Protein AF-A0AAW5JU08-F1 (afdb_monomer)

InterPro domains:
  IPR017896 4Fe-4S ferredoxin-type, iron-sulphur binding domain [PF00037] (13-28)
  IPR017896 4Fe-4S ferredoxin-type, iron-sulphur binding domain [PS51379] (3-33)
  IPR017900 4Fe-4S ferredoxin, iron-sulphur binding, conserved site [PS00198] (13-24)

Secondary structure (DSSP, 8-state):
--SS-TT--SS-----SHHHHT-TT-------HHHHHHHHHHHHHT-SPPPP----

Organism: NCBI:txid1673721

pLDDT: mean 93.12, std 2.52, range [85.88, 97.38]

Sequence (56 aa):
IDPADVRNFINICIKCGACIKKCPVEARYYDDECYLYHKHDLETTYARRAEPTVFV

Radius of gyration: 15.8 Å; Cα contacts (8 Å, |Δi|>4): 22; chains: 1; bounding box: 43×22×36 Å

Structure (mmCIF, N/CA/C/O backbone):
data_AF-A0AAW5JU08-F1
#
_entry.id   AF-A0AAW5JU08-F1
#
loop_
_atom_site.group_PDB
_atom_site.id
_atom_site.type_symbol
_atom_site.label_atom_id
_atom_site.label_alt_id
_atom_site.label_comp_id
_atom_site.label_asym_id
_atom_site.label_entity_id
_atom_site.label_seq_id
_atom_site.pdbx_PDB_ins_code
_atom_site.Cartn_x
_atom_site.Cartn_y
_atom_site.Cartn_z
_atom_site.occupancy
_atom_site.B_is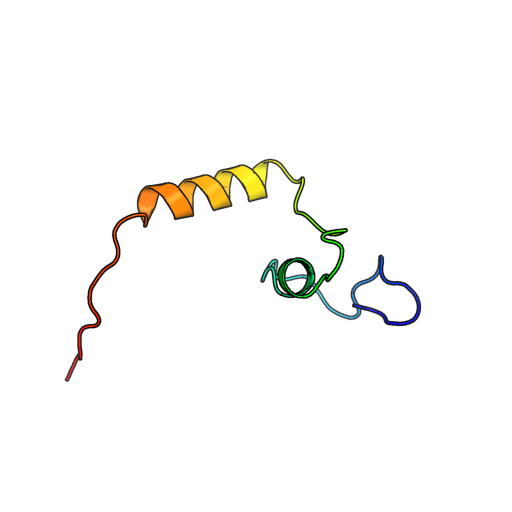o_or_equiv
_atom_site.auth_seq_id
_atom_site.auth_comp_id
_atom_site.auth_asym_id
_atom_site.auth_atom_id
_atom_site.pdbx_PDB_model_num
ATOM 1 N N . ILE A 1 1 ? 3.431 -1.787 -13.931 1.00 88.69 1 ILE A N 1
ATOM 2 C CA . ILE A 1 1 ? 4.864 -2.149 -14.004 1.00 88.69 1 ILE A CA 1
ATOM 3 C C . ILE A 1 1 ? 5.155 -2.337 -15.468 1.00 88.69 1 ILE A C 1
ATOM 5 O O . ILE A 1 1 ? 4.326 -2.952 -16.131 1.00 88.69 1 ILE A O 1
ATOM 9 N N . ASP A 1 2 ? 6.232 -1.747 -15.957 1.00 92.19 2 ASP A N 1
ATOM 10 C CA . ASP A 1 2 ? 6.660 -1.951 -17.333 1.00 92.19 2 ASP A CA 1
ATOM 11 C C . ASP A 1 2 ? 7.190 -3.394 -17.506 1.00 92.19 2 ASP A C 1
ATOM 13 O O . ASP A 1 2 ? 8.058 -3.813 -16.736 1.00 92.19 2 ASP A O 1
ATOM 17 N N . PRO A 1 3 ? 6.649 -4.197 -18.446 1.00 90.12 3 PRO A N 1
ATOM 18 C CA . PRO A 1 3 ? 7.170 -5.531 -18.738 1.00 90.12 3 PRO A CA 1
ATOM 19 C C . PRO A 1 3 ? 8.611 -5.535 -19.267 1.00 90.12 3 PRO A C 1
ATOM 21 O O . PRO A 1 3 ? 9.294 -6.544 -19.104 1.00 90.12 3 PRO A O 1
ATOM 24 N N . ALA A 1 4 ? 9.069 -4.446 -19.895 1.00 95.31 4 ALA A N 1
ATOM 25 C CA . ALA A 1 4 ? 10.426 -4.322 -20.424 1.00 95.31 4 ALA A CA 1
ATOM 26 C C . ALA A 1 4 ? 11.448 -3.934 -19.340 1.00 95.31 4 ALA A C 1
ATOM 28 O O . ALA A 1 4 ? 12.584 -4.404 -19.374 1.00 95.31 4 ALA A O 1
ATOM 29 N N . ASP A 1 5 ? 11.042 -3.129 -18.352 1.00 92.38 5 ASP A N 1
ATOM 30 C CA . ASP A 1 5 ? 11.843 -2.814 -17.166 1.00 92.38 5 ASP A CA 1
ATOM 31 C C . ASP A 1 5 ? 10.988 -2.835 -15.898 1.00 92.38 5 ASP A C 1
ATOM 33 O O . ASP A 1 5 ? 10.281 -1.888 -15.548 1.00 92.38 5 ASP A O 1
ATOM 37 N N . VAL A 1 6 ? 11.125 -3.918 -15.138 1.00 87.38 6 VAL A N 1
ATOM 38 C CA . VAL A 1 6 ? 10.381 -4.121 -13.897 1.00 87.38 6 VAL A CA 1
ATOM 39 C C . VAL A 1 6 ? 10.680 -3.053 -12.833 1.00 87.38 6 VAL A C 1
ATOM 41 O O . VAL A 1 6 ? 9.891 -2.894 -11.901 1.00 87.38 6 VAL A O 1
ATOM 44 N N . ARG A 1 7 ? 11.769 -2.285 -12.922 1.00 87.38 7 ARG A N 1
ATOM 45 C CA . ARG A 1 7 ? 12.018 -1.177 -11.983 1.00 87.38 7 ARG A CA 1
ATOM 46 C C . ARG A 1 7 ? 11.081 0.007 -12.227 1.00 87.38 7 ARG A C 1
ATOM 48 O O . ARG A 1 7 ? 10.790 0.742 -11.286 1.00 87.38 7 ARG A O 1
ATOM 55 N N . ASN A 1 8 ? 10.533 0.128 -13.436 1.00 91.44 8 ASN A N 1
ATOM 56 C CA . ASN A 1 8 ? 9.690 1.244 -13.838 1.00 91.44 8 ASN A CA 1
ATOM 57 C C . ASN A 1 8 ? 8.192 0.951 -13.687 1.00 91.44 8 ASN A C 1
ATOM 59 O O . ASN A 1 8 ? 7.676 -0.157 -13.897 1.00 91.44 8 ASN A O 1
ATOM 63 N N . PHE A 1 9 ? 7.450 2.004 -13.351 1.00 91.12 9 PHE A N 1
ATOM 64 C CA . PHE A 1 9 ? 5.995 2.000 -13.355 1.00 91.12 9 PHE A CA 1
ATOM 65 C C . PHE A 1 9 ? 5.490 2.831 -14.535 1.00 91.12 9 PHE A C 1
ATOM 67 O O . PHE A 1 9 ? 5.845 3.993 -14.667 1.00 91.12 9 PHE A O 1
ATOM 74 N N . ILE A 1 10 ? 4.624 2.233 -15.363 1.00 92.38 10 ILE A N 1
ATOM 75 C CA . ILE A 1 10 ? 3.975 2.908 -16.505 1.00 92.38 10 ILE A CA 1
ATOM 76 C C . ILE A 1 10 ? 3.152 4.130 -16.045 1.00 92.38 10 ILE A C 1
ATOM 78 O O . ILE A 1 10 ? 3.061 5.118 -16.758 1.00 92.38 10 ILE A O 1
ATOM 82 N N . ASN A 1 11 ? 2.569 4.060 -14.844 1.00 89.69 11 ASN A N 1
ATOM 83 C CA . ASN A 1 11 ? 1.753 5.109 -14.233 1.00 89.69 11 ASN A CA 1
ATOM 84 C C . ASN A 1 11 ? 2.243 5.401 -12.808 1.00 89.69 11 ASN A C 1
ATOM 86 O O . ASN A 1 11 ? 3.062 4.663 -12.257 1.00 89.69 11 ASN A O 1
ATOM 90 N N . ILE A 1 12 ? 1.676 6.430 -12.178 1.00 92.12 12 ILE A N 1
ATOM 91 C CA . ILE A 1 12 ? 1.973 6.801 -10.790 1.00 92.12 12 ILE A CA 1
ATOM 92 C C . ILE A 1 12 ? 1.669 5.635 -9.835 1.00 92.12 12 ILE A C 1
ATOM 94 O O . ILE A 1 12 ? 0.604 5.015 -9.882 1.00 92.12 12 ILE A O 1
ATOM 98 N N . CYS A 1 13 ? 2.612 5.345 -8.937 1.00 90.81 13 CYS A N 1
ATOM 99 C CA . CYS A 1 13 ? 2.420 4.373 -7.867 1.00 90.81 13 CYS A CA 1
ATOM 100 C C . CYS A 1 13 ? 1.560 4.976 -6.745 1.00 90.81 13 CYS A C 1
ATOM 102 O O . CYS A 1 13 ? 1.983 5.912 -6.075 1.00 90.81 13 CYS A O 1
ATOM 104 N N . ILE A 1 14 ? 0.386 4.391 -6.489 1.00 92.62 14 ILE A N 1
ATOM 105 C CA . ILE A 1 14 ? -0.523 4.790 -5.393 1.00 92.62 14 ILE A CA 1
ATOM 106 C C . ILE A 1 14 ? -0.342 3.955 -4.1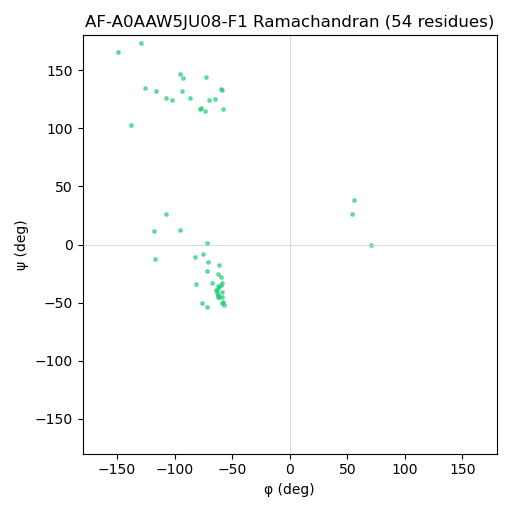13 1.00 92.62 14 ILE A C 1
ATOM 108 O O . ILE A 1 14 ? -1.198 3.950 -3.239 1.00 92.62 14 ILE A O 1
ATOM 112 N N . LYS A 1 15 ? 0.745 3.179 -4.034 1.00 91.00 15 LYS A N 1
ATOM 113 C CA . LYS A 1 15 ? 1.074 2.292 -2.906 1.00 91.00 15 LYS A CA 1
ATOM 114 C C . LYS A 1 15 ? -0.017 1.257 -2.537 1.00 91.00 15 LYS A C 1
ATOM 116 O O . LYS A 1 15 ? -0.207 0.927 -1.376 1.00 91.00 15 LYS A O 1
ATOM 121 N N . CYS A 1 16 ? -0.702 0.674 -3.528 1.00 92.12 16 CYS A N 1
ATOM 122 C CA . CYS A 1 16 ? -1.762 -0.326 -3.293 1.00 92.12 16 CYS A CA 1
ATOM 123 C C . CYS A 1 16 ? -1.270 -1.737 -2.893 1.00 92.12 16 CYS A C 1
ATOM 125 O O . CYS A 1 16 ? -2.081 -2.621 -2.622 1.00 92.12 16 CYS A O 1
ATOM 127 N N . GLY A 1 17 ? 0.040 -2.004 -2.939 1.00 91.88 17 GLY A N 1
ATOM 128 C CA . GLY A 1 17 ? 0.628 -3.303 -2.581 1.00 91.88 17 GLY A CA 1
ATOM 129 C C . GLY A 1 17 ? 0.369 -4.469 -3.552 1.00 91.88 17 GLY A C 1
ATOM 130 O O . GLY A 1 17 ? 0.871 -5.567 -3.322 1.00 91.88 17 GLY A O 1
AT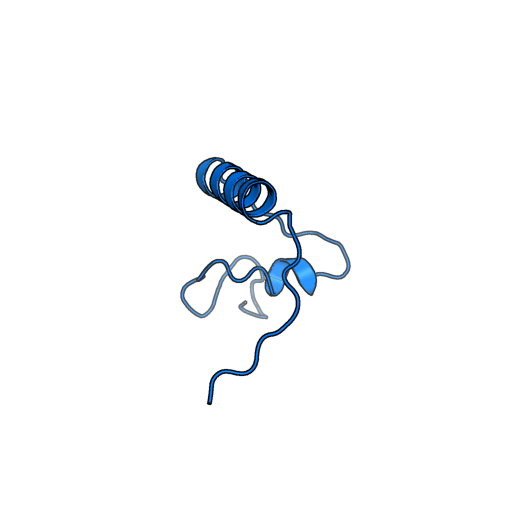OM 131 N N . ALA A 1 18 ? -0.360 -4.275 -4.658 1.00 93.44 18 ALA A N 1
ATOM 132 C CA . ALA A 1 18 ? -0.665 -5.358 -5.604 1.00 93.44 18 ALA A CA 1
ATOM 133 C C . ALA A 1 18 ? 0.592 -5.972 -6.247 1.00 93.44 18 ALA A C 1
ATOM 135 O O . ALA A 1 18 ? 0.654 -7.181 -6.460 1.00 93.44 18 ALA A O 1
ATOM 136 N N . CYS A 1 19 ? 1.602 -5.148 -6.539 1.00 92.50 19 CYS A N 1
ATOM 137 C CA . CYS A 1 19 ? 2.876 -5.597 -7.099 1.00 92.50 19 CYS A CA 1
ATOM 138 C C . CYS A 1 19 ? 3.702 -6.448 -6.130 1.00 92.50 19 CYS A C 1
ATOM 140 O O . CYS A 1 19 ? 4.400 -7.349 -6.580 1.00 92.50 19 CYS A O 1
ATOM 142 N N . ILE A 1 20 ? 3.610 -6.166 -4.829 1.00 94.06 20 ILE A N 1
ATOM 143 C CA . ILE A 1 20 ? 4.262 -6.937 -3.768 1.00 94.06 20 ILE A CA 1
ATOM 144 C C . ILE A 1 20 ? 3.547 -8.281 -3.628 1.00 94.06 20 ILE A C 1
ATOM 146 O O . ILE A 1 20 ? 4.167 -9.320 -3.812 1.00 94.06 20 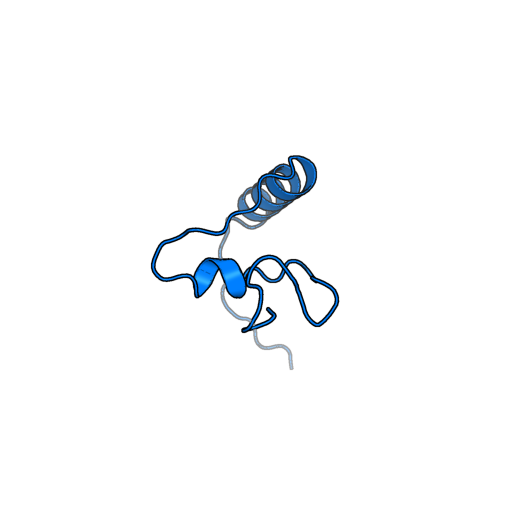ILE A O 1
ATOM 150 N N . LYS A 1 21 ? 2.218 -8.266 -3.443 1.00 94.31 21 LYS A N 1
ATOM 151 C CA . LYS A 1 21 ? 1.406 -9.486 -3.262 1.00 94.31 21 LYS A CA 1
ATOM 152 C C . LYS A 1 21 ? 1.472 -10.457 -4.443 1.00 94.31 21 LYS A C 1
ATOM 154 O O . LYS A 1 21 ? 1.383 -11.659 -4.246 1.00 94.31 21 LYS A O 1
ATOM 159 N N . LYS A 1 22 ? 1.574 -9.948 -5.676 1.00 92.31 22 LYS A N 1
ATOM 160 C CA . LYS A 1 22 ? 1.665 -10.785 -6.885 1.00 92.31 22 LYS A CA 1
ATOM 161 C C . LYS A 1 22 ? 3.076 -11.298 -7.172 1.00 92.31 22 LYS A C 1
ATOM 163 O O . LYS A 1 22 ? 3.223 -12.106 -8.084 1.00 92.31 22 LYS A O 1
ATOM 168 N N . CYS A 1 23 ? 4.110 -10.802 -6.492 1.00 92.75 23 CYS A N 1
ATOM 169 C CA . CYS A 1 23 ? 5.478 -11.206 -6.786 1.00 92.75 23 CYS A CA 1
ATOM 170 C C . CYS A 1 23 ? 5.722 -12.629 -6.257 1.00 92.75 23 CYS A C 1
ATOM 172 O O . CYS A 1 23 ? 5.716 -12.816 -5.044 1.00 92.75 23 CYS A O 1
ATOM 174 N N . PRO A 1 24 ? 5.972 -13.627 -7.124 1.00 93.50 24 PRO A N 1
ATOM 175 C CA . PRO A 1 24 ? 6.081 -15.026 -6.698 1.00 93.50 24 PRO A CA 1
ATOM 176 C C . PRO A 1 24 ? 7.356 -15.324 -5.898 1.00 93.50 24 PRO A C 1
ATOM 178 O O . PRO A 1 24 ? 7.459 -16.375 -5.280 1.00 9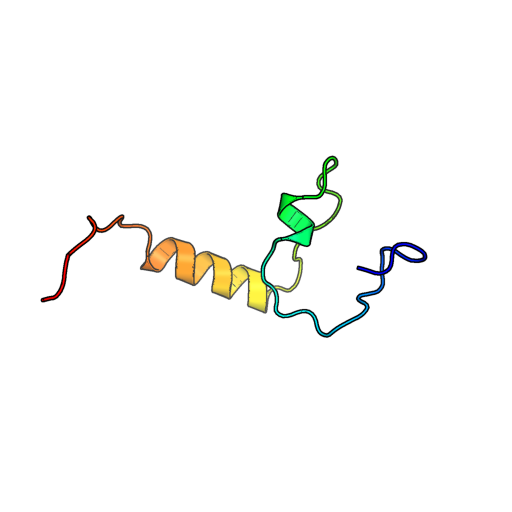3.50 24 PRO A O 1
ATOM 181 N N . VAL A 1 25 ? 8.334 -14.419 -5.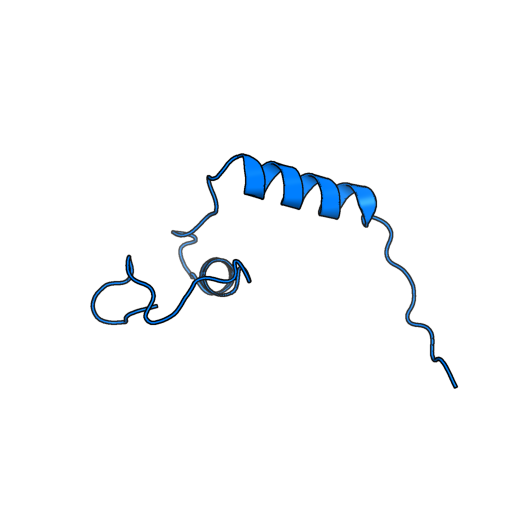949 1.00 95.00 25 VAL A N 1
ATOM 182 C CA . VAL A 1 25 ? 9.648 -14.546 -5.301 1.00 95.00 25 VAL A CA 1
ATOM 183 C C . VAL A 1 25 ? 9.882 -13.451 -4.261 1.00 95.00 25 VAL A C 1
ATOM 185 O O . VAL A 1 25 ? 11.017 -13.228 -3.861 1.00 95.00 25 VAL A O 1
ATOM 188 N N . GLU A 1 26 ? 8.831 -12.707 -3.897 1.00 93.12 26 GLU A N 1
ATOM 189 C CA . GLU A 1 26 ? 8.876 -11.664 -2.859 1.00 93.12 26 GLU A CA 1
ATOM 190 C C . GLU A 1 26 ? 9.971 -10.596 -3.067 1.00 93.12 26 GLU A C 1
ATOM 192 O O . GLU A 1 26 ? 10.400 -9.916 -2.142 1.00 93.12 26 GLU A O 1
ATOM 197 N N . ALA A 1 27 ? 10.389 -10.368 -4.315 1.00 92.75 27 ALA A N 1
ATOM 198 C CA . ALA A 1 27 ? 11.465 -9.434 -4.655 1.00 92.75 27 ALA A CA 1
ATOM 199 C C . ALA A 1 27 ? 11.085 -7.948 -4.501 1.00 92.75 27 ALA A C 1
ATOM 201 O O . ALA A 1 27 ? 11.874 -7.067 -4.838 1.00 92.75 27 ALA A O 1
ATOM 202 N N . ARG A 1 28 ? 9.861 -7.644 -4.061 1.00 90.75 28 ARG A N 1
ATOM 203 C CA . ARG A 1 28 ? 9.388 -6.275 -3.845 1.00 90.75 28 ARG A CA 1
ATOM 204 C C . ARG A 1 28 ? 8.873 -6.120 -2.434 1.00 90.75 28 ARG A C 1
ATOM 206 O O . ARG A 1 28 ? 8.046 -6.904 -1.988 1.00 90.75 28 ARG A O 1
ATOM 213 N N . TYR A 1 29 ? 9.279 -5.031 -1.811 1.00 93.00 29 TYR A N 1
ATOM 214 C CA . TYR A 1 29 ? 8.864 -4.622 -0.483 1.00 93.00 29 TYR A CA 1
ATOM 215 C C . TYR A 1 29 ? 8.886 -3.092 -0.416 1.00 93.00 29 TYR A C 1
ATOM 217 O O . TYR A 1 29 ? 9.412 -2.430 -1.313 1.00 93.00 29 TYR A O 1
ATOM 225 N N . TYR A 1 30 ? 8.260 -2.533 0.614 1.00 93.94 30 TYR A N 1
ATOM 226 C CA . TYR A 1 30 ? 8.442 -1.129 0.962 1.00 93.94 30 TYR A CA 1
ATOM 227 C C . TYR A 1 30 ? 9.545 -1.039 2.014 1.00 93.94 30 TYR A C 1
ATOM 229 O O . TYR A 1 30 ? 9.521 -1.797 2.979 1.00 93.94 30 TYR A O 1
ATOM 237 N N . ASP A 1 31 ? 10.488 -0.132 1.813 1.00 94.19 31 ASP A N 1
ATOM 238 C CA . ASP A 1 31 ? 11.603 0.175 2.715 1.00 94.19 31 ASP A CA 1
ATOM 239 C C . ASP A 1 31 ? 11.555 1.615 3.251 1.00 94.19 31 ASP A C 1
ATOM 241 O O . ASP 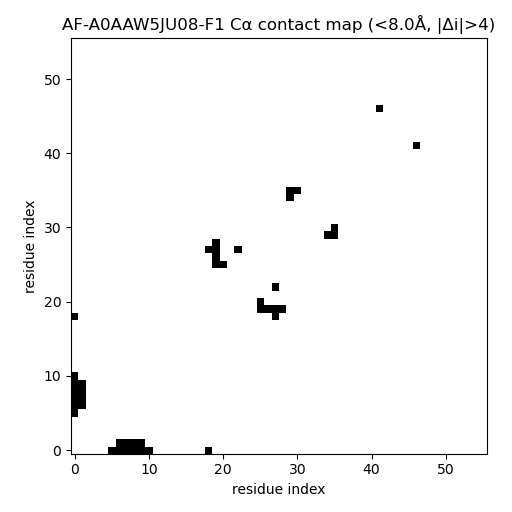A 1 31 ? 12.238 1.939 4.215 1.00 94.19 31 ASP A O 1
ATOM 245 N N . ASP A 1 32 ? 10.710 2.462 2.663 1.00 94.31 32 ASP A N 1
ATOM 246 C CA . ASP A 1 32 ? 10.422 3.814 3.137 1.00 94.31 32 ASP A CA 1
ATOM 247 C C . ASP A 1 32 ? 9.883 3.805 4.579 1.00 94.31 32 ASP A C 1
ATOM 249 O O . ASP A 1 32 ? 8.799 3.280 4.853 1.00 94.31 32 ASP A O 1
ATOM 253 N N . GLU A 1 33 ? 10.631 4.416 5.500 1.00 97.00 33 GLU A N 1
ATOM 254 C CA . GLU A 1 33 ? 10.322 4.427 6.936 1.00 97.00 33 GLU A CA 1
ATOM 255 C C . GLU A 1 33 ? 8.950 5.044 7.236 1.00 97.00 33 GLU A C 1
ATOM 257 O O . GLU A 1 33 ? 8.191 4.508 8.045 1.00 97.00 33 GLU A O 1
ATOM 262 N N . CYS A 1 34 ? 8.591 6.129 6.542 1.00 95.62 34 CYS A N 1
ATOM 263 C CA . CYS A 1 34 ? 7.294 6.790 6.694 1.00 95.62 34 CYS A CA 1
ATOM 264 C C . CYS A 1 34 ? 6.136 5.857 6.326 1.00 95.62 34 CYS A C 1
ATOM 266 O O . CYS A 1 34 ? 5.144 5.765 7.055 1.00 95.62 34 CYS A O 1
ATOM 268 N N . TYR A 1 35 ? 6.257 5.137 5.208 1.00 94.50 35 TYR A N 1
ATOM 269 C CA . TYR A 1 35 ? 5.280 4.130 4.818 1.00 94.50 35 TYR A CA 1
ATOM 270 C C . TYR A 1 35 ? 5.194 2.995 5.843 1.00 94.50 35 TYR A C 1
ATOM 272 O O . TYR A 1 35 ? 4.089 2.586 6.205 1.00 94.50 35 TYR A O 1
ATOM 280 N N . LEU A 1 36 ? 6.336 2.483 6.311 1.00 96.00 36 LEU A N 1
ATOM 281 C CA . LEU A 1 36 ? 6.381 1.382 7.276 1.00 96.00 36 LEU A CA 1
ATOM 282 C C . LEU A 1 36 ? 5.729 1.765 8.608 1.00 96.00 36 LEU A C 1
ATOM 284 O O . LEU A 1 36 ? 4.923 0.993 9.130 1.00 96.00 36 LEU A O 1
ATOM 288 N N . TYR A 1 37 ? 6.005 2.969 9.110 1.00 97.19 37 TYR A N 1
ATOM 289 C CA . TYR A 1 37 ? 5.345 3.516 10.293 1.00 97.19 37 TYR A CA 1
ATOM 290 C C . TYR A 1 37 ? 3.827 3.613 10.099 1.00 97.19 37 TYR A C 1
ATOM 292 O O . TYR A 1 37 ? 3.069 3.099 10.917 1.00 97.19 37 TYR A O 1
ATOM 300 N N . HIS A 1 38 ? 3.372 4.208 8.992 1.00 95.75 38 HIS A N 1
ATOM 301 C CA . HIS A 1 38 ? 1.941 4.374 8.735 1.00 95.75 38 HIS A CA 1
ATOM 302 C C . HIS A 1 38 ? 1.211 3.032 8.580 1.00 95.75 38 HIS A C 1
ATOM 304 O O . HIS A 1 38 ? 0.107 2.857 9.090 1.00 95.75 38 HIS A O 1
ATOM 310 N N . LYS A 1 39 ? 1.841 2.053 7.919 1.00 94.56 39 LYS A N 1
ATOM 311 C CA . LYS A 1 39 ? 1.324 0.683 7.838 1.00 94.56 39 LYS A CA 1
ATOM 312 C C . LYS A 1 39 ? 1.144 0.082 9.235 1.00 94.56 39 LYS A C 1
ATOM 314 O O . LYS A 1 39 ? 0.079 -0.459 9.518 1.00 94.56 39 LYS A O 1
ATOM 319 N N . HIS A 1 40 ? 2.165 0.181 10.087 1.00 96.50 40 HIS A N 1
ATOM 320 C CA . HIS A 1 40 ? 2.120 -0.351 11.449 1.00 96.50 40 HIS A CA 1
ATOM 321 C C . HIS A 1 40 ? 1.041 0.333 12.303 1.00 96.50 40 HIS A C 1
ATOM 323 O O . HIS A 1 40 ? 0.324 -0.339 13.045 1.00 96.50 40 HIS A O 1
ATOM 329 N N . ASP A 1 41 ? 0.906 1.655 12.185 1.00 97.38 41 ASP A N 1
ATOM 330 C CA . ASP A 1 41 ? -0.138 2.434 12.855 1.00 97.38 41 ASP A CA 1
ATOM 331 C C . ASP A 1 41 ? -1.535 1.922 12.475 1.00 97.38 41 ASP A C 1
ATOM 333 O O . ASP A 1 41 ? -2.290 1.506 13.349 1.00 97.38 41 ASP A O 1
ATOM 337 N N . LEU A 1 42 ? -1.832 1.789 11.176 1.00 95.31 42 LEU A N 1
ATOM 338 C CA . LEU A 1 42 ? -3.107 1.240 10.699 1.00 95.31 42 LEU A CA 1
ATOM 339 C C . LEU A 1 42 ? -3.368 -0.187 11.203 1.00 95.31 42 LEU A C 1
ATOM 341 O O . LEU A 1 42 ? -4.476 -0.490 11.651 1.00 95.31 42 LEU A O 1
ATOM 345 N N . GLU A 1 43 ? -2.365 -1.065 11.133 1.00 94.81 43 GLU A N 1
ATOM 346 C CA . GLU A 1 43 ? -2.476 -2.453 11.602 1.00 94.81 43 GLU A CA 1
ATOM 347 C C . GLU A 1 43 ? -2.758 -2.520 13.110 1.00 94.81 43 GLU A C 1
ATOM 349 O O . GLU A 1 43 ? -3.537 -3.364 13.553 1.00 94.81 43 GLU A O 1
ATOM 354 N N . THR A 1 44 ? -2.186 -1.598 13.888 1.00 96.44 44 THR A N 1
ATOM 355 C CA . THR A 1 44 ? -2.389 -1.513 15.339 1.00 96.44 44 THR A CA 1
ATOM 356 C C . THR A 1 44 ? -3.749 -0.905 15.683 1.00 96.44 44 THR A C 1
ATOM 358 O O . THR A 1 44 ? -4.509 -1.484 16.460 1.00 96.44 44 THR A O 1
ATOM 361 N N . THR A 1 45 ? -4.094 0.242 15.091 1.00 97.25 45 THR A N 1
ATOM 362 C CA . THR A 1 45 ? -5.347 0.967 15.356 1.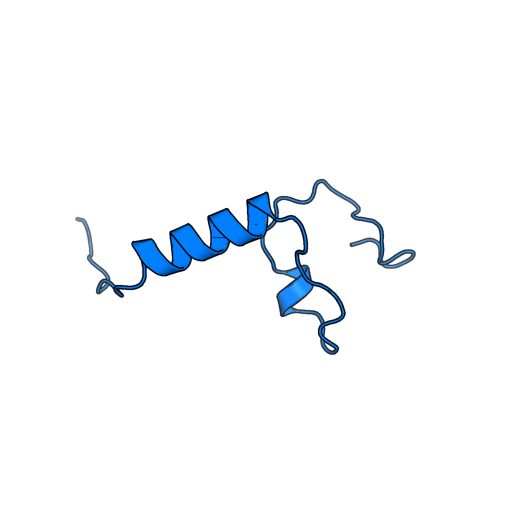00 97.25 45 THR A CA 1
ATOM 363 C C . THR A 1 45 ? -6.576 0.152 14.959 1.00 97.25 45 THR A C 1
ATOM 365 O O . THR A 1 45 ? -7.578 0.155 15.675 1.00 97.25 45 THR A O 1
ATOM 368 N N . TYR A 1 46 ? -6.504 -0.576 13.842 1.00 94.31 46 TYR A N 1
ATOM 369 C CA . TYR A 1 46 ? -7.621 -1.343 13.287 1.00 94.31 46 TYR A CA 1
ATOM 370 C C . TYR A 1 46 ? -7.460 -2.860 13.459 1.00 94.31 46 TYR A C 1
ATOM 372 O O . TYR A 1 46 ? -8.046 -3.638 12.708 1.00 94.31 46 TYR A O 1
ATOM 380 N N . ALA A 1 47 ? -6.721 -3.301 14.481 1.00 94.69 47 ALA A N 1
ATOM 381 C CA . ALA A 1 47 ? -6.528 -4.723 14.780 1.00 94.69 47 ALA A CA 1
ATOM 382 C C . ALA A 1 47 ? -7.847 -5.469 15.072 1.00 94.69 47 ALA A C 1
ATOM 384 O O . ALA A 1 47 ? -7.965 -6.676 14.850 1.00 94.69 47 ALA A O 1
ATOM 385 N N . ARG A 1 48 ? -8.867 -4.760 15.578 1.00 95.06 48 ARG A N 1
ATOM 386 C CA . ARG A 1 48 ? -10.176 -5.347 15.875 1.00 95.06 48 ARG A CA 1
ATOM 387 C C . ARG A 1 48 ? -10.989 -5.531 14.593 1.00 95.06 48 ARG A C 1
ATOM 389 O O . ARG A 1 48 ? -11.450 -4.559 13.999 1.00 95.06 48 ARG A O 1
ATOM 396 N N . ARG A 1 49 ? -11.296 -6.783 14.246 1.00 91.00 49 ARG A N 1
ATOM 397 C CA . ARG A 1 49 ? -12.304 -7.096 13.225 1.00 91.00 49 ARG A CA 1
ATOM 398 C C . ARG A 1 49 ? -13.692 -6.635 13.690 1.00 91.00 49 ARG A C 1
ATOM 400 O O . ARG A 1 49 ? -14.151 -7.021 14.764 1.00 91.00 49 ARG A O 1
ATOM 407 N N . ALA A 1 50 ? -14.364 -5.828 12.874 1.00 91.00 50 ALA A N 1
ATOM 408 C CA . ALA A 1 50 ? -15.785 -5.532 13.028 1.00 91.00 50 ALA A CA 1
ATOM 409 C C . ALA A 1 50 ? -16.620 -6.514 12.192 1.00 91.00 50 ALA A C 1
ATOM 411 O O . ALA A 1 50 ? -16.210 -6.894 11.093 1.00 91.00 50 ALA A O 1
ATOM 412 N N . GLU A 1 51 ? -17.783 -6.919 12.705 1.00 94.00 51 GLU A N 1
ATOM 413 C CA . GLU A 1 51 ? -18.757 -7.660 11.903 1.00 94.00 51 GLU A CA 1
ATOM 414 C C . GLU A 1 51 ? -19.426 -6.723 10.882 1.00 94.00 51 GLU A C 1
ATOM 416 O O . GLU A 1 51 ? -19.642 -5.547 11.195 1.00 94.00 51 GLU A O 1
ATOM 421 N N . PRO A 1 52 ? -19.746 -7.202 9.666 1.00 93.00 52 PRO A N 1
ATOM 422 C CA . PRO A 1 52 ? -20.431 -6.394 8.664 1.00 93.00 52 PRO A CA 1
ATOM 423 C C . PRO A 1 52 ? -21.794 -5.903 9.168 1.00 93.00 52 PRO A C 1
ATOM 425 O O . PRO A 1 52 ? -22.589 -6.688 9.684 1.00 93.00 52 PRO A O 1
ATOM 428 N N . THR A 1 53 ? -22.096 -4.620 8.966 1.00 93.88 53 THR A N 1
ATOM 429 C CA . THR A 1 53 ? -23.400 -4.024 9.291 1.00 93.88 53 THR A CA 1
ATOM 430 C C . THR A 1 53 ? -24.093 -3.536 8.026 1.00 93.88 53 THR A C 1
ATOM 432 O O . THR A 1 53 ? -23.485 -2.849 7.205 1.00 93.88 53 THR A O 1
ATOM 435 N N . VAL A 1 54 ? -25.373 -3.877 7.871 1.00 95.00 54 VAL A N 1
ATOM 436 C CA . VAL A 1 54 ? -26.220 -3.359 6.790 1.00 95.00 54 VAL A CA 1
ATOM 437 C C . VAL A 1 54 ? -26.827 -2.037 7.249 1.00 95.00 54 VAL A C 1
ATOM 439 O O . VAL A 1 54 ? -27.447 -1.981 8.309 1.00 95.00 54 VAL A O 1
ATOM 442 N N . PHE A 1 55 ? -26.649 -0.987 6.453 1.00 90.19 55 PHE A N 1
ATOM 443 C CA . PHE A 1 55 ? -27.310 0.302 6.647 1.00 90.19 55 PHE A CA 1
ATOM 444 C C . PHE A 1 55 ? -28.460 0.392 5.635 1.00 90.19 55 PHE A C 1
ATOM 446 O O . PHE A 1 55 ? -28.222 0.185 4.444 1.00 90.19 55 PHE A O 1
ATOM 453 N N . VAL A 1 56 ? -29.685 0.619 6.122 1.00 85.88 56 VAL A N 1
ATOM 454 C CA . VAL A 1 56 ? -30.915 0.779 5.318 1.00 85.88 56 VAL A CA 1
ATOM 455 C C . VAL A 1 56 ? -31.265 2.254 5.220 1.00 85.88 56 VAL A C 1
ATOM 457 O O . VAL A 1 56 ? -31.140 2.936 6.263 1.00 85.88 56 VAL A O 1
#

Solvent-accessible surface area (backbone atoms only — not comparable to full-atom values): 3902 Å² total; per-residue (Å²): 100,32,91,92,43,74,90,43,59,81,59,88,84,83,79,80,55,60,72,35,76,68,37,92,77,59,85,48,81,86,79,56,63,71,58,54,52,53,52,52,48,52,53,62,77,58,62,71,86,76,80,92,77,90,87,132

Foldseek 3Di:
DDPVDPVDDPDDDPP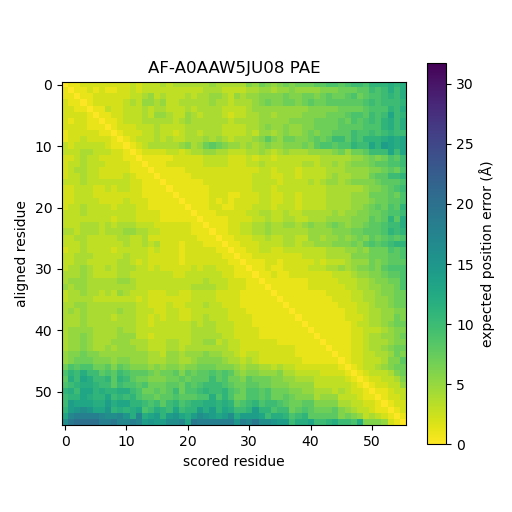PCPVQVPDPVSPDDDPPPVVVVVVVVCCVVPVDDDDDDDDD

Mean predicted aligned error: 4.5 Å